Protein AF-A0A519ZBU4-F1 (afdb_monomer)

Sequence (94 aa):
MKVTKAFIDDLSAGDFKTLARALSLVENDSKGSEDLLFSINVRETPVVGITGPPGAGKSTLVNGLTSHLSKQGKKIAILAVDPTSPFNYGSLLG

Foldseek 3Di:
DDDDPVLQVCVVVVPPVSVVVLVVCCLVVHPCNVVVVVPHDDDDDDDDDDDDDPPPCRVVVVVVVCVVCVVVVDDDDDDDDDPPDPDDPDDPPD

pLDDT: mean 85.84, std 15.99, range [40.56, 97.88]

Structure (mmCIF, N/CA/C/O backbone):
data_AF-A0A519ZBU4-F1
#
_entry.id   AF-A0A519ZBU4-F1
#
loop_
_atom_site.group_PDB
_atom_site.id
_atom_site.type_symbol
_atom_site.label_atom_id
_atom_site.label_alt_id
_atom_site.label_comp_id
_atom_site.label_asym_id
_atom_site.label_entity_id
_atom_site.label_seq_id
_atom_site.pdbx_PDB_ins_code
_atom_site.Cartn_x
_atom_site.Cartn_y
_atom_site.Cartn_z
_atom_site.occupancy
_atom_site.B_iso_or_equiv
_atom_site.auth_seq_id
_atom_site.auth_comp_id
_atom_site.auth_asym_id
_atom_site.auth_atom_id
_atom_site.pdbx_PDB_model_num
ATOM 1 N N . MET A 1 1 ? 11.604 -9.868 -17.302 1.00 58.72 1 MET A N 1
ATOM 2 C CA . MET A 1 1 ? 10.633 -10.987 -17.390 1.00 58.72 1 MET A CA 1
ATOM 3 C C . MET A 1 1 ? 9.673 -10.654 -18.523 1.00 58.72 1 MET A C 1
ATOM 5 O O . MET A 1 1 ? 9.362 -9.482 -18.657 1.00 58.72 1 MET A O 1
ATOM 9 N N . LYS A 1 2 ? 9.248 -11.597 -19.375 1.00 63.41 2 LYS A N 1
ATOM 10 C CA . LYS A 1 2 ? 8.193 -11.279 -20.356 1.00 63.41 2 LYS A CA 1
ATOM 11 C C . LYS A 1 2 ? 6.846 -11.308 -19.637 1.00 63.41 2 LYS A C 1
ATOM 13 O O . LYS A 1 2 ? 6.541 -12.317 -19.006 1.00 63.41 2 LYS A O 1
ATOM 18 N N . VAL A 1 3 ? 6.079 -10.224 -19.721 1.00 76.69 3 VAL A N 1
ATOM 19 C CA . VAL A 1 3 ? 4.674 -10.204 -19.298 1.00 76.69 3 VAL A CA 1
ATOM 20 C C . VAL A 1 3 ? 3.931 -11.188 -20.197 1.00 76.69 3 VAL A C 1
ATOM 22 O O . VAL A 1 3 ? 3.929 -11.041 -21.419 1.00 76.69 3 VAL A O 1
ATOM 25 N N . THR A 1 4 ? 3.394 -12.257 -19.617 1.00 85.31 4 THR A N 1
ATOM 26 C CA . THR A 1 4 ? 2.642 -13.277 -20.355 1.00 85.31 4 THR A CA 1
ATOM 27 C C . THR A 1 4 ? 1.155 -13.106 -20.096 1.00 85.31 4 THR A C 1
ATOM 29 O O . THR A 1 4 ? 0.753 -12.577 -19.064 1.00 85.31 4 THR A O 1
ATOM 32 N N . LYS A 1 5 ? 0.321 -13.618 -21.006 1.00 85.62 5 LYS A N 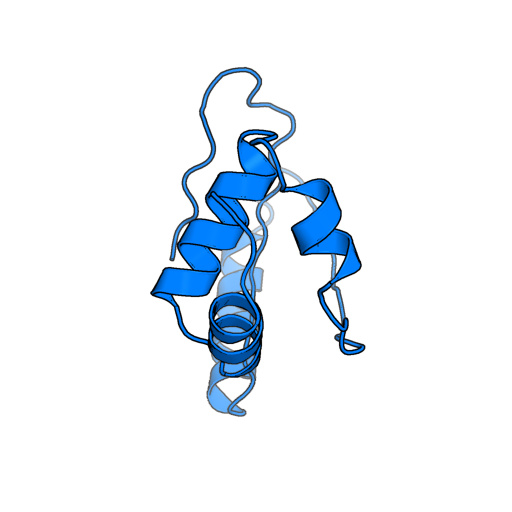1
ATOM 33 C CA . LYS A 1 5 ? -1.132 -13.657 -20.803 1.00 85.62 5 LYS A CA 1
ATOM 34 C C . LYS A 1 5 ? -1.509 -14.340 -19.479 1.00 85.62 5 LYS A C 1
ATOM 36 O O . LYS A 1 5 ? -2.303 -13.796 -18.728 1.00 85.62 5 LYS A O 1
ATOM 41 N N . ALA A 1 6 ? -0.852 -15.457 -19.156 1.00 89.19 6 ALA A N 1
ATOM 42 C CA . ALA A 1 6 ? -1.050 -16.166 -17.892 1.00 89.19 6 ALA A CA 1
ATOM 43 C C . ALA A 1 6 ? -0.773 -15.278 -16.664 1.00 89.19 6 ALA A C 1
ATOM 45 O O . ALA A 1 6 ? -1.542 -15.297 -15.715 1.00 89.19 6 ALA A O 1
ATOM 46 N N . PHE A 1 7 ? 0.270 -14.441 -16.709 1.00 91.44 7 PHE A N 1
ATOM 47 C CA . PHE A 1 7 ? 0.578 -13.506 -15.622 1.00 91.44 7 PHE A CA 1
ATOM 48 C C . PHE A 1 7 ? -0.544 -12.474 -15.405 1.00 91.44 7 PHE A C 1
ATOM 50 O O . PHE A 1 7 ? -0.868 -12.137 -14.269 1.00 91.44 7 PHE A O 1
ATOM 57 N N . ILE A 1 8 ? -1.154 -11.980 -16.486 1.00 90.94 8 ILE A N 1
ATOM 58 C CA . ILE A 1 8 ? -2.281 -11.035 -16.421 1.00 90.94 8 ILE A CA 1
ATOM 59 C C . ILE A 1 8 ? -3.560 -11.716 -15.932 1.00 90.94 8 ILE A C 1
ATOM 61 O O . ILE A 1 8 ? -4.312 -11.124 -15.152 1.00 90.94 8 ILE A O 1
ATOM 65 N N . ASP A 1 9 ? -3.793 -12.957 -16.355 1.00 91.94 9 ASP A N 1
ATOM 66 C CA . ASP A 1 9 ? -4.935 -13.757 -15.916 1.00 91.94 9 ASP A CA 1
ATOM 67 C C . ASP A 1 9 ? -4.844 -14.045 -14.404 1.00 91.94 9 ASP A C 1
ATOM 69 O O . ASP A 1 9 ? -5.810 -13.808 -13.675 1.00 91.94 9 ASP A O 1
ATOM 73 N N . ASP A 1 10 ? -3.665 -14.436 -13.908 1.00 93.44 10 ASP A N 1
ATOM 74 C CA . ASP A 1 10 ? -3.401 -14.668 -12.481 1.00 93.44 10 ASP A CA 1
ATOM 75 C C . ASP A 1 10 ? -3.569 -13.382 -11.650 1.00 93.44 10 ASP A C 1
ATOM 77 O O . ASP A 1 10 ? -4.194 -13.389 -10.583 1.00 93.44 10 ASP A O 1
ATOM 81 N N . LEU A 1 11 ? -3.078 -12.244 -12.157 1.00 91.62 11 LEU A N 1
ATOM 82 C CA . LEU A 1 11 ? -3.263 -10.940 -11.516 1.00 91.62 11 LEU A CA 1
ATOM 83 C C . LEU A 1 11 ? -4.750 -10.556 -11.442 1.00 91.62 11 LEU A C 1
ATOM 85 O O . LEU A 1 11 ? -5.230 -10.103 -10.402 1.00 91.62 11 LEU A O 1
ATOM 89 N N . SER A 1 12 ? -5.499 -10.794 -12.521 1.00 89.50 12 SER A N 1
ATOM 90 C CA . SER A 1 12 ? -6.941 -10.524 -12.605 1.00 89.50 12 SER A CA 1
ATOM 91 C C . SER A 1 12 ? -7.771 -11.448 -11.708 1.00 89.50 12 SER A C 1
ATOM 93 O O . SER A 1 12 ? -8.829 -11.046 -11.213 1.00 89.50 12 SER A O 1
ATOM 95 N N . ALA A 1 13 ? -7.289 -12.669 -11.466 1.00 91.88 13 ALA A N 1
ATOM 96 C CA . ALA A 1 13 ? -7.863 -13.612 -10.511 1.00 91.88 13 ALA A CA 1
ATOM 97 C C . ALA A 1 13 ? -7.572 -13.229 -9.045 1.00 91.88 13 ALA A C 1
ATOM 99 O O . ALA A 1 13 ? -8.228 -13.730 -8.129 1.00 91.88 13 ALA A O 1
ATOM 100 N N . GLY A 1 14 ? -6.641 -12.297 -8.814 1.00 89.88 14 GLY A N 1
ATOM 101 C CA . GLY A 1 14 ? -6.231 -11.860 -7.484 1.00 89.88 14 GLY A CA 1
ATOM 102 C C . GLY A 1 14 ? -5.213 -12.790 -6.827 1.00 89.88 14 GLY A C 1
ATOM 103 O O . GLY A 1 14 ? -5.209 -12.893 -5.599 1.00 89.88 14 GLY A O 1
ATOM 104 N N . ASP A 1 15 ? -4.368 -13.470 -7.611 1.00 94.50 15 ASP A N 1
ATOM 105 C CA . ASP A 1 15 ? -3.255 -14.245 -7.065 1.00 94.50 15 ASP A CA 1
ATOM 106 C C . ASP A 1 15 ? -2.258 -13.327 -6.340 1.00 94.50 15 ASP A C 1
ATOM 108 O O . ASP A 1 15 ? -1.629 -12.441 -6.926 1.00 94.50 15 ASP A O 1
ATOM 112 N N . PHE A 1 16 ? -2.096 -13.559 -5.038 1.00 92.31 16 PHE A N 1
ATOM 113 C CA . PHE A 1 16 ? -1.298 -12.697 -4.168 1.00 92.31 16 PHE A CA 1
ATOM 114 C C . PHE A 1 16 ? 0.190 -12.689 -4.546 1.00 92.31 16 PHE A C 1
ATOM 116 O O . PHE A 1 16 ? 0.845 -11.649 -4.492 1.00 92.31 16 PHE A O 1
ATOM 123 N N . LYS A 1 17 ? 0.740 -13.839 -4.961 1.00 93.69 17 LYS A N 1
ATOM 124 C CA . LYS A 1 17 ? 2.160 -13.947 -5.335 1.00 93.69 17 LYS A CA 1
ATOM 125 C C . LYS A 1 17 ? 2.451 -13.176 -6.619 1.00 93.69 17 LYS A C 1
ATOM 127 O O . LYS A 1 17 ? 3.485 -12.518 -6.724 1.00 93.69 17 LYS A O 1
ATOM 132 N N . THR A 1 18 ? 1.548 -13.262 -7.585 1.00 94.62 18 THR A N 1
ATOM 133 C CA . THR A 1 18 ? 1.620 -12.540 -8.855 1.00 94.62 18 THR A CA 1
ATOM 134 C C . THR A 1 18 ? 1.475 -11.042 -8.633 1.00 94.62 18 THR A C 1
ATOM 136 O O . THR A 1 18 ? 2.282 -10.285 -9.169 1.00 94.62 18 THR A O 1
ATOM 139 N N . LEU A 1 19 ? 0.550 -10.615 -7.764 1.00 93.44 19 LEU A N 1
ATOM 140 C CA . LEU A 1 19 ? 0.428 -9.216 -7.353 1.00 93.44 19 LEU A CA 1
ATOM 141 C C . LEU A 1 19 ? 1.720 -8.689 -6.714 1.00 93.44 19 LEU A C 1
ATOM 143 O O . LEU A 1 19 ? 2.224 -7.656 -7.143 1.00 93.44 19 LEU A O 1
ATOM 147 N N . ALA A 1 20 ? 2.297 -9.410 -5.748 1.00 93.31 20 ALA A N 1
ATOM 148 C CA . ALA A 1 20 ? 3.550 -9.004 -5.108 1.00 93.31 20 ALA A CA 1
ATOM 149 C C . ALA A 1 20 ? 4.695 -8.852 -6.126 1.00 93.31 20 ALA A C 1
ATOM 151 O O . ALA A 1 20 ? 5.428 -7.868 -6.099 1.00 93.31 20 ALA A O 1
ATOM 152 N N . ARG A 1 21 ? 4.809 -9.784 -7.083 1.00 92.31 21 ARG A N 1
ATOM 153 C CA . ARG A 1 21 ? 5.791 -9.694 -8.177 1.00 92.31 21 ARG A CA 1
ATOM 154 C C . ARG A 1 21 ? 5.532 -8.504 -9.097 1.00 92.31 21 ARG A C 1
ATOM 156 O O . ARG A 1 21 ? 6.487 -7.849 -9.497 1.00 92.31 21 ARG A O 1
ATOM 163 N N . ALA A 1 22 ? 4.274 -8.239 -9.445 1.00 93.31 22 ALA A N 1
ATOM 164 C CA . ALA A 1 22 ? 3.894 -7.096 -10.269 1.00 93.31 22 ALA A CA 1
ATOM 165 C C . ALA A 1 22 ? 4.281 -5.775 -9.587 1.00 93.31 22 ALA A C 1
ATOM 167 O O . ALA A 1 22 ? 4.921 -4.939 -10.218 1.00 93.31 22 ALA A O 1
ATOM 168 N N . LEU A 1 23 ? 3.981 -5.636 -8.290 1.00 93.00 23 LEU A N 1
ATOM 169 C CA . LEU A 1 23 ? 4.384 -4.480 -7.486 1.00 93.00 23 LEU A CA 1
ATOM 170 C C . LEU A 1 23 ? 5.905 -4.304 -7.482 1.00 93.00 23 LEU A C 1
ATOM 172 O O . LEU A 1 23 ? 6.382 -3.229 -7.828 1.00 93.00 23 LEU A O 1
ATOM 176 N N . SER A 1 24 ? 6.671 -5.367 -7.207 1.00 91.88 24 SER A N 1
ATOM 177 C CA . SER A 1 24 ? 8.137 -5.295 -7.231 1.00 91.88 24 SER A CA 1
ATOM 178 C C . SER A 1 24 ? 8.702 -4.919 -8.605 1.00 91.88 24 SER A C 1
ATOM 180 O O . SER A 1 24 ? 9.698 -4.207 -8.674 1.00 91.88 24 SER A O 1
ATOM 182 N N . LEU A 1 25 ? 8.106 -5.389 -9.706 1.00 92.25 25 LEU A N 1
ATOM 183 C CA . LEU A 1 25 ? 8.551 -5.018 -11.055 1.00 92.25 25 LEU A CA 1
ATOM 184 C C . LEU A 1 25 ? 8.335 -3.531 -11.338 1.00 92.25 25 LEU A C 1
ATOM 186 O O . LEU A 1 25 ? 9.205 -2.904 -11.939 1.00 92.25 25 LEU A O 1
ATOM 190 N N . VAL A 1 26 ? 7.191 -2.993 -10.912 1.00 92.88 26 VAL A N 1
ATOM 191 C CA . VAL A 1 26 ? 6.839 -1.581 -11.100 1.00 92.88 26 VAL A CA 1
ATOM 192 C C . VAL A 1 26 ? 7.682 -0.681 -10.193 1.00 92.88 26 VAL A C 1
ATOM 194 O O . VAL A 1 26 ? 8.241 0.292 -10.682 1.00 92.88 26 VAL A O 1
ATOM 197 N N . GLU A 1 27 ? 7.850 -1.022 -8.911 1.00 90.94 27 GLU A N 1
ATOM 198 C CA . GLU A 1 27 ? 8.672 -0.239 -7.968 1.00 90.94 27 GLU A CA 1
ATOM 199 C C . GLU A 1 27 ? 10.141 -0.132 -8.387 1.00 90.94 27 GLU A C 1
ATOM 201 O O . GLU A 1 27 ? 10.763 0.906 -8.183 1.00 90.94 27 GLU A O 1
ATOM 206 N N . AS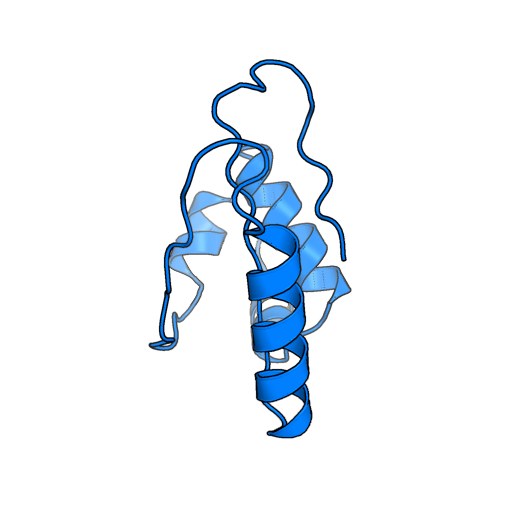N A 1 28 ? 10.706 -1.194 -8.969 1.00 91.31 28 ASN A N 1
ATOM 207 C CA . ASN A 1 28 ? 12.113 -1.228 -9.378 1.00 91.31 28 ASN A CA 1
ATOM 208 C C . ASN A 1 28 ? 12.346 -0.750 -10.819 1.00 91.31 28 ASN A C 1
ATOM 210 O O . ASN A 1 28 ? 13.426 -0.997 -11.354 1.00 91.31 28 ASN A O 1
ATOM 214 N N . ASP A 1 29 ? 11.332 -0.172 -11.471 1.00 90.81 29 ASP A N 1
ATOM 215 C CA . ASP A 1 29 ? 11.371 0.229 -12.884 1.00 90.81 29 ASP A CA 1
ATOM 216 C C . ASP A 1 29 ? 11.984 -0.855 -13.800 1.00 90.81 29 ASP A C 1
ATOM 218 O O . ASP A 1 29 ? 12.858 -0.641 -14.644 1.00 90.81 29 ASP A O 1
ATOM 222 N N . SER A 1 30 ? 11.594 -2.106 -13.549 1.00 90.94 30 SER A N 1
ATOM 223 C CA . SER A 1 30 ? 12.195 -3.256 -14.218 1.00 90.94 30 SER A CA 1
ATOM 224 C C . SER A 1 30 ? 11.748 -3.338 -15.672 1.00 90.94 30 SER A C 1
ATOM 226 O O . SER A 1 30 ? 10.588 -3.105 -15.991 1.00 90.94 30 SER A O 1
ATOM 228 N N . LYS A 1 31 ? 12.628 -3.808 -16.566 1.00 90.50 31 LYS A N 1
ATOM 229 C CA . LYS A 1 31 ? 12.293 -4.007 -17.987 1.00 90.50 31 LYS A CA 1
ATOM 230 C C . LYS A 1 31 ? 10.969 -4.772 -18.171 1.00 90.50 31 LYS A C 1
ATOM 232 O O . LYS A 1 31 ? 10.882 -5.952 -17.808 1.00 90.50 31 LYS A O 1
ATOM 237 N N . GLY A 1 32 ? 9.998 -4.114 -18.810 1.00 88.06 32 GLY A N 1
ATOM 238 C CA . GLY A 1 32 ? 8.640 -4.619 -19.052 1.00 88.06 32 GLY A CA 1
ATOM 239 C C . GLY A 1 32 ? 7.581 -4.138 -18.046 1.00 88.06 32 GLY A C 1
ATOM 240 O O . GLY A 1 32 ? 6.441 -4.584 -18.142 1.00 88.06 32 GLY A O 1
ATOM 241 N N . SER A 1 33 ? 7.934 -3.264 -17.094 1.00 91.44 33 SER A N 1
ATOM 242 C CA . SER A 1 33 ? 7.015 -2.612 -16.146 1.00 91.44 33 SER A CA 1
ATOM 243 C C . SER A 1 33 ? 5.956 -1.762 -16.856 1.00 91.44 33 SER A C 1
ATOM 245 O O . SER A 1 33 ? 4.774 -1.878 -16.547 1.00 91.44 33 SER A O 1
ATOM 247 N N . GLU A 1 34 ? 6.353 -0.962 -17.847 1.00 91.31 34 GLU A N 1
ATOM 248 C CA . GLU A 1 34 ? 5.432 -0.134 -18.635 1.00 91.31 34 GLU A CA 1
ATOM 249 C C . GLU A 1 34 ? 4.430 -0.989 -19.419 1.00 91.31 34 GLU A C 1
ATOM 251 O O . GLU A 1 34 ? 3.222 -0.795 -19.297 1.00 91.31 34 GLU A O 1
ATOM 256 N N . ASP A 1 35 ? 4.915 -1.996 -20.155 1.00 91.19 35 ASP A N 1
ATOM 257 C CA . ASP A 1 35 ? 4.064 -2.936 -20.897 1.00 91.19 35 ASP A CA 1
ATOM 258 C C . ASP A 1 35 ? 3.060 -3.639 -19.969 1.00 91.19 35 ASP A C 1
ATOM 260 O O . ASP A 1 35 ? 1.891 -3.816 -20.320 1.00 91.19 35 ASP A O 1
ATOM 264 N N . LEU A 1 36 ? 3.503 -4.019 -18.762 1.00 91.44 36 LEU A N 1
ATOM 265 C CA . LEU A 1 36 ? 2.635 -4.584 -17.731 1.00 91.44 36 LEU A CA 1
ATOM 266 C C . LEU A 1 36 ? 1.526 -3.596 -17.355 1.00 91.44 36 LEU A C 1
ATOM 268 O O . LEU A 1 36 ? 0.358 -3.975 -17.390 1.00 91.44 36 LEU A O 1
ATOM 272 N N . LEU A 1 37 ? 1.868 -2.344 -17.041 1.00 91.56 37 LEU A N 1
ATOM 273 C CA . LEU A 1 37 ? 0.895 -1.314 -16.664 1.00 91.56 37 LEU A CA 1
ATOM 274 C C . LEU A 1 37 ? -0.132 -1.053 -17.774 1.00 91.56 37 LEU A C 1
ATOM 276 O O . LEU A 1 37 ? -1.325 -0.998 -17.485 1.00 91.56 37 LEU A O 1
ATOM 280 N N . PHE A 1 38 ? 0.299 -0.974 -19.036 1.00 91.62 38 PHE A N 1
ATOM 281 C CA . PHE A 1 38 ? -0.608 -0.795 -20.177 1.00 91.62 38 PHE A CA 1
ATOM 282 C C . PHE A 1 38 ? -1.508 -2.008 -20.442 1.00 91.62 38 PHE A C 1
ATOM 284 O O . PHE A 1 38 ? -2.589 -1.862 -21.009 1.00 91.62 38 PHE A O 1
ATOM 291 N N . SER A 1 39 ? -1.081 -3.207 -20.041 1.00 90.38 39 SER A N 1
ATOM 292 C CA . SER A 1 39 ? -1.857 -4.437 -20.235 1.00 90.38 39 SER A CA 1
ATOM 293 C C . SER A 1 39 ? -2.944 -4.671 -19.177 1.00 90.38 39 SER A C 1
ATOM 295 O O . SER A 1 39 ? -3.809 -5.530 -19.367 1.00 90.38 39 SER A O 1
ATOM 297 N N . ILE A 1 40 ? -2.922 -3.929 -18.065 1.00 89.38 40 ILE A N 1
ATOM 298 C CA . ILE A 1 40 ? -3.872 -4.099 -16.962 1.00 89.38 40 ILE A CA 1
ATOM 299 C C . ILE A 1 40 ? -5.170 -3.350 -17.266 1.00 89.38 40 ILE A C 1
ATOM 301 O O . ILE A 1 40 ? -5.187 -2.139 -17.473 1.00 89.38 40 ILE A O 1
ATOM 305 N N . ASN A 1 41 ? -6.293 -4.067 -17.203 1.00 87.06 41 ASN A N 1
ATOM 306 C CA . ASN A 1 41 ? -7.609 -3.443 -17.244 1.00 87.06 41 ASN A CA 1
ATOM 307 C C . ASN A 1 41 ? -8.007 -2.942 -15.846 1.00 87.06 41 ASN A C 1
ATOM 309 O O . ASN A 1 41 ? -8.305 -3.738 -14.949 1.00 87.06 41 ASN A O 1
ATOM 313 N N . VAL A 1 42 ? -8.012 -1.623 -15.657 1.00 86.56 42 VAL A N 1
ATOM 314 C CA . VAL A 1 42 ? -8.330 -0.997 -14.370 1.00 86.56 42 VAL A CA 1
ATOM 315 C C . VAL A 1 42 ? -9.840 -1.002 -14.143 1.00 86.56 42 VAL A C 1
ATOM 317 O O . VAL A 1 42 ? -10.616 -0.517 -14.963 1.00 86.56 42 VAL A O 1
ATOM 320 N N . ARG A 1 43 ? -10.264 -1.530 -12.992 1.00 87.00 43 ARG A N 1
ATOM 321 C CA . ARG A 1 43 ? -11.651 -1.412 -12.531 1.00 87.00 43 ARG A CA 1
ATOM 322 C C . ARG A 1 43 ? -11.805 -0.148 -11.702 1.00 87.00 43 ARG A C 1
ATOM 324 O O . ARG A 1 43 ? -10.988 0.113 -10.819 1.00 87.00 43 ARG A O 1
ATOM 331 N N . GLU A 1 44 ? -12.882 0.589 -11.939 1.00 90.38 44 GLU A N 1
ATOM 332 C CA . GLU A 1 44 ? -13.214 1.756 -11.130 1.00 90.38 44 GLU A CA 1
ATOM 333 C C . GLU A 1 44 ? -13.410 1.334 -9.666 1.00 90.38 44 GLU A C 1
ATOM 335 O O . GLU A 1 44 ? -14.236 0.478 -9.345 1.00 90.38 44 GLU A O 1
ATOM 340 N N . THR A 1 45 ? -12.579 1.888 -8.785 1.00 91.62 45 THR A N 1
ATOM 341 C CA . THR A 1 45 ? -12.549 1.566 -7.356 1.00 91.62 45 THR A CA 1
ATOM 342 C C . THR A 1 45 ? -12.426 2.872 -6.574 1.00 91.62 45 THR A C 1
ATOM 344 O O . THR A 1 45 ? -11.588 3.698 -6.939 1.00 91.62 45 THR A O 1
ATOM 347 N N . PRO A 1 46 ? -13.216 3.092 -5.507 1.00 94.06 46 PRO A N 1
ATOM 348 C CA . PRO A 1 46 ? -13.087 4.293 -4.688 1.00 94.06 46 PRO A CA 1
ATOM 349 C C . PRO A 1 46 ? -11.688 4.414 -4.069 1.00 94.06 46 PRO A C 1
ATOM 351 O O . PRO A 1 46 ? -11.220 3.486 -3.410 1.00 94.06 46 PRO A O 1
ATOM 354 N N . VAL A 1 47 ? -11.050 5.574 -4.240 1.00 95.19 47 VAL A N 1
ATOM 355 C CA . VAL A 1 47 ? -9.749 5.905 -3.639 1.00 95.19 47 VAL A CA 1
ATOM 356 C C . VAL A 1 47 ? -9.943 7.038 -2.639 1.00 95.19 47 VAL A C 1
ATOM 358 O O . VAL A 1 47 ? -10.465 8.096 -2.986 1.00 95.19 47 VAL A O 1
ATOM 361 N N . VAL A 1 48 ? -9.529 6.819 -1.389 1.00 95.25 48 VAL A N 1
ATOM 362 C CA . VAL A 1 48 ? -9.678 7.789 -0.295 1.00 95.25 48 VAL A CA 1
ATOM 363 C C . VAL A 1 48 ? -8.305 8.122 0.280 1.00 95.25 48 VAL A C 1
ATOM 365 O O . VAL A 1 48 ? -7.604 7.241 0.772 1.00 95.25 48 VAL A O 1
ATOM 368 N N . GLY A 1 49 ? -7.931 9.402 0.239 1.00 95.44 49 GLY A N 1
ATOM 369 C CA . GLY A 1 49 ? -6.714 9.904 0.874 1.00 95.44 49 GLY A CA 1
ATOM 370 C C . GLY A 1 49 ? -6.938 10.219 2.353 1.00 95.44 49 GLY A C 1
ATOM 371 O O . GLY A 1 49 ? -7.876 10.933 2.700 1.00 95.44 49 GLY A O 1
ATOM 372 N N . ILE A 1 50 ? -6.060 9.718 3.225 1.00 94.06 50 ILE A N 1
ATOM 373 C CA . ILE A 1 50 ? -6.068 10.014 4.665 1.00 94.06 50 ILE A CA 1
ATOM 374 C C . ILE A 1 50 ? -4.758 10.716 5.020 1.00 94.06 50 ILE A C 1
ATOM 376 O O . ILE A 1 50 ? -3.676 10.176 4.808 1.00 94.06 50 ILE A O 1
ATOM 380 N N . THR A 1 51 ? -4.856 11.918 5.584 1.00 93.06 51 THR A N 1
ATOM 381 C CA . THR A 1 51 ? -3.706 12.750 5.967 1.00 93.06 51 THR A CA 1
ATOM 382 C C . THR A 1 51 ? -3.925 13.394 7.338 1.00 93.06 51 THR A C 1
ATOM 384 O O . THR A 1 51 ? -5.004 13.298 7.918 1.00 93.06 51 THR A O 1
ATOM 387 N N . GLY 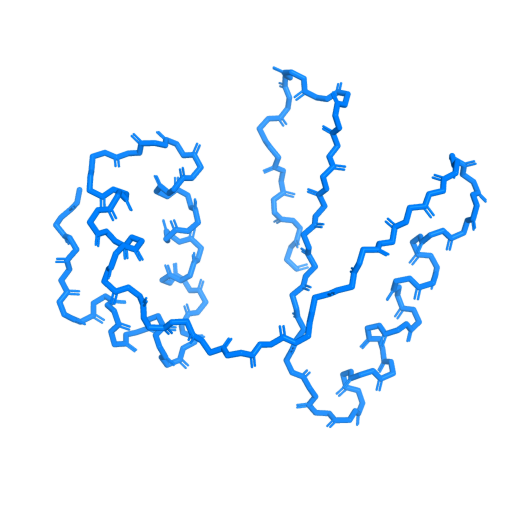A 1 52 ? -2.883 14.006 7.896 1.00 91.12 52 GLY A N 1
ATOM 388 C CA . GLY A 1 52 ? -2.904 14.664 9.203 1.00 91.12 52 GLY A CA 1
ATOM 389 C C . GLY A 1 52 ? -1.552 14.593 9.922 1.00 91.12 52 GLY A C 1
ATOM 390 O O . GLY A 1 52 ? -0.711 13.756 9.571 1.00 91.12 52 GLY A O 1
ATOM 391 N N . PRO A 1 53 ? -1.326 15.424 10.954 1.00 91.56 53 PRO A N 1
ATOM 392 C CA . PRO A 1 53 ? -0.049 15.480 11.665 1.00 91.56 53 PRO A CA 1
ATOM 393 C C . PRO A 1 53 ? 0.282 14.164 12.403 1.00 91.56 53 PRO A C 1
ATOM 395 O O . PRO A 1 53 ? -0.596 13.305 12.595 1.00 91.56 53 PRO A O 1
ATOM 398 N N . PRO A 1 54 ? 1.548 13.948 12.811 1.00 87.44 54 PRO A N 1
ATOM 399 C CA . PRO A 1 54 ? 1.912 12.865 13.726 1.00 87.44 54 PRO A CA 1
ATOM 400 C C . PRO A 1 54 ? 1.035 12.894 14.986 1.00 87.44 54 PRO A C 1
ATOM 402 O O . PRO A 1 54 ? 0.717 13.961 15.500 1.00 87.44 54 PRO A O 1
ATOM 405 N N . GLY A 1 55 ? 0.585 11.728 15.457 1.00 90.81 55 GLY A N 1
ATOM 406 C CA . GLY A 1 55 ? -0.294 11.633 16.632 1.00 90.81 55 GLY A CA 1
ATOM 407 C C . GLY A 1 55 ? -1.786 11.918 16.392 1.00 90.81 55 GLY A C 1
ATOM 408 O O . GLY A 1 55 ? -2.583 11.651 17.281 1.00 90.81 55 GLY A O 1
ATOM 409 N N . ALA A 1 56 ? -2.213 12.340 15.193 1.00 93.94 56 ALA A N 1
ATOM 410 C CA . ALA A 1 56 ? -3.629 12.625 14.884 1.00 93.94 56 ALA A CA 1
ATOM 411 C C . ALA A 1 56 ? -4.574 11.398 14.873 1.00 93.94 56 ALA A C 1
ATOM 413 O O . ALA A 1 56 ? -5.727 11.508 14.470 1.00 93.94 56 ALA A O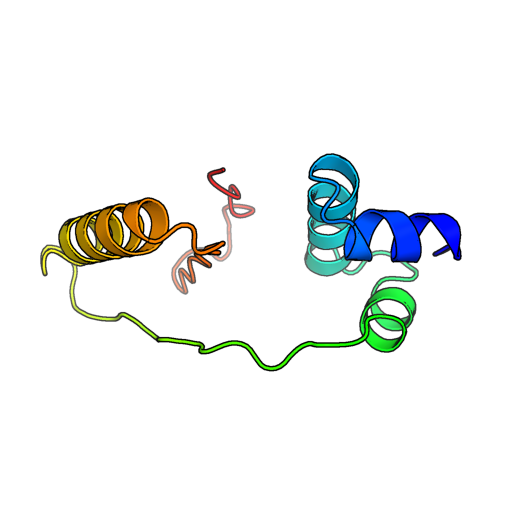 1
ATOM 414 N N . GLY A 1 57 ? -4.092 10.205 15.239 1.00 95.00 57 GLY A N 1
ATOM 415 C CA . GLY A 1 57 ? -4.908 8.985 15.254 1.00 95.00 57 GLY A CA 1
ATOM 416 C C . GLY A 1 57 ? -5.181 8.361 13.879 1.00 95.00 57 GLY A C 1
ATOM 417 O O . GLY A 1 57 ? -6.045 7.495 13.775 1.00 95.00 57 GLY A O 1
ATOM 418 N N . LYS A 1 58 ? -4.440 8.746 12.827 1.00 95.31 58 LYS A N 1
ATOM 419 C CA . LYS A 1 58 ? -4.611 8.220 11.455 1.00 95.31 58 LYS A CA 1
ATOM 420 C C . LYS A 1 58 ? -4.622 6.690 11.397 1.00 95.31 58 LYS A C 1
ATOM 422 O O . LYS A 1 58 ? -5.533 6.117 10.816 1.00 95.31 58 LYS A O 1
ATOM 427 N N . SER A 1 59 ? -3.655 6.028 12.034 1.00 92.75 59 SER A N 1
ATOM 428 C CA . SER A 1 59 ? -3.569 4.561 12.041 1.00 92.75 59 SER A CA 1
ATOM 429 C C . SER A 1 59 ? -4.765 3.917 12.745 1.00 92.75 59 SER A C 1
ATOM 431 O O . SER A 1 59 ? -5.281 2.906 12.281 1.00 92.75 59 SER A O 1
ATOM 433 N N . THR A 1 60 ? -5.264 4.531 13.821 1.00 96.81 60 THR A N 1
ATOM 434 C CA . THR A 1 60 ? -6.483 4.082 14.508 1.00 96.81 60 THR A CA 1
ATOM 435 C C . THR A 1 60 ? -7.705 4.203 13.598 1.00 96.81 60 THR A C 1
ATOM 437 O O . THR A 1 60 ? -8.500 3.267 13.514 1.00 96.81 60 THR A O 1
ATOM 440 N N . LEU A 1 61 ? -7.831 5.320 12.874 1.00 96.62 61 LEU A N 1
ATOM 441 C CA . LEU A 1 61 ? -8.906 5.534 11.905 1.00 96.62 61 LEU A CA 1
ATOM 442 C C . LEU A 1 61 ? -8.843 4.516 10.757 1.00 96.62 61 LEU A C 1
ATOM 444 O O . LEU A 1 61 ? -9.849 3.874 10.463 1.00 96.62 61 LEU A O 1
ATOM 448 N N . VAL A 1 62 ? -7.667 4.334 10.149 1.00 96.12 62 VAL A N 1
ATOM 449 C CA . VAL A 1 62 ? -7.439 3.356 9.073 1.00 96.12 62 VAL A CA 1
ATOM 450 C C . VAL A 1 62 ? -7.799 1.947 9.545 1.00 96.12 62 VAL A C 1
ATOM 452 O O . VAL A 1 62 ? -8.562 1.262 8.871 1.00 96.12 62 VAL A O 1
ATOM 455 N N . ASN A 1 63 ? -7.351 1.532 10.733 1.00 96.19 63 ASN A N 1
ATOM 456 C CA . ASN A 1 63 ? -7.684 0.217 11.289 1.00 96.19 63 ASN A CA 1
ATOM 457 C C . ASN A 1 63 ? -9.194 0.032 11.499 1.00 96.19 63 ASN A C 1
ATOM 459 O O . ASN A 1 63 ? -9.743 -1.021 11.164 1.00 96.19 63 ASN A O 1
ATOM 463 N N . GLY A 1 64 ? -9.877 1.051 12.028 1.00 97.62 64 GLY A N 1
ATOM 464 C CA . GLY A 1 64 ? -11.328 1.029 12.214 1.00 97.62 64 GLY A CA 1
ATOM 465 C C . GLY A 1 64 ? -12.088 0.902 10.891 1.00 97.62 64 GLY A C 1
ATOM 466 O O . GLY A 1 64 ? -12.968 0.046 10.766 1.00 97.62 64 GLY A O 1
ATOM 467 N N . LEU A 1 65 ? -11.708 1.698 9.887 1.00 96.44 65 LEU A N 1
ATOM 468 C CA . LEU A 1 65 ? -12.289 1.653 8.542 1.00 96.44 65 LEU A CA 1
ATOM 469 C C . LEU A 1 65 ? -12.068 0.291 7.881 1.00 96.44 65 LEU A C 1
ATOM 471 O O . LEU A 1 65 ? -13.021 -0.314 7.391 1.00 96.44 65 LEU A O 1
ATOM 475 N N . THR A 1 66 ? -10.842 -0.228 7.926 1.00 96.38 66 THR A N 1
ATOM 476 C CA . THR A 1 66 ? -10.503 -1.530 7.343 1.00 96.38 66 THR A CA 1
ATOM 477 C C . THR A 1 66 ? -11.281 -2.659 8.013 1.00 96.38 66 THR A C 1
ATOM 479 O O . THR A 1 66 ? -11.843 -3.507 7.323 1.00 96.38 66 THR A O 1
ATOM 482 N N . SER A 1 67 ? -11.400 -2.649 9.346 1.00 97.00 67 SER A N 1
ATOM 483 C CA . SER A 1 67 ? -12.210 -3.635 10.074 1.00 97.00 67 SER A CA 1
ATOM 484 C C . SER A 1 67 ? -13.686 -3.568 9.674 1.00 97.00 67 SER A C 1
ATOM 486 O O . SER A 1 67 ? -14.315 -4.601 9.439 1.00 97.00 67 SER A O 1
ATOM 488 N N . HIS A 1 68 ? -14.241 -2.359 9.560 1.00 97.69 68 HIS A N 1
ATOM 489 C CA . HIS A 1 68 ? -15.631 -2.158 9.167 1.00 97.69 68 HIS A CA 1
ATOM 490 C C . HIS A 1 68 ? -15.909 -2.647 7.738 1.00 97.69 68 HIS A C 1
ATOM 492 O O . HIS A 1 68 ? -16.857 -3.398 7.520 1.00 97.69 68 HIS A O 1
ATOM 498 N N . LEU A 1 69 ? -15.065 -2.273 6.774 1.00 96.56 69 LEU A N 1
ATOM 499 C CA . LEU A 1 69 ? -15.209 -2.662 5.369 1.00 96.56 69 LEU A CA 1
ATOM 500 C C . LEU A 1 69 ? -14.957 -4.162 5.153 1.00 96.56 69 LEU A C 1
ATOM 502 O O . LEU A 1 69 ? -15.663 -4.801 4.372 1.00 96.56 69 LEU A O 1
ATOM 506 N N . SER A 1 70 ? -14.006 -4.747 5.885 1.00 96.25 70 SER A N 1
ATOM 507 C CA . SER A 1 70 ? -13.722 -6.185 5.832 1.00 96.25 70 SER A CA 1
ATOM 508 C C . SER A 1 70 ? -14.915 -7.007 6.330 1.00 96.25 70 SER A C 1
ATOM 510 O O . SER A 1 70 ? -15.318 -7.970 5.680 1.00 96.25 70 SER A O 1
ATOM 512 N N . LYS A 1 71 ? -15.587 -6.561 7.404 1.00 97.88 71 LYS A N 1
ATOM 513 C CA . LYS A 1 71 ? -16.846 -7.168 7.886 1.00 97.88 71 LYS A CA 1
ATOM 514 C C . LYS A 1 71 ? -17.984 -7.120 6.860 1.00 97.88 71 LYS A C 1
ATOM 516 O O . LYS A 1 71 ? -18.897 -7.933 6.941 1.00 97.88 71 LYS A O 1
ATOM 521 N N . GLN A 1 72 ? -17.931 -6.205 5.891 1.00 97.69 72 GLN A N 1
ATOM 522 C CA . GLN A 1 72 ? -18.869 -6.145 4.763 1.00 97.69 72 GLN A CA 1
ATOM 523 C C . GLN A 1 72 ? -18.427 -6.997 3.557 1.00 97.69 72 GLN A C 1
ATOM 525 O O . GLN A 1 72 ? -19.033 -6.912 2.489 1.00 97.69 72 GLN A O 1
ATOM 530 N N . GLY A 1 73 ? -17.349 -7.777 3.681 1.00 96.88 73 GLY A N 1
ATOM 531 C CA . GLY A 1 73 ? -16.806 -8.603 2.601 1.00 96.88 73 GLY A CA 1
ATOM 532 C C . GLY A 1 73 ? -16.102 -7.810 1.495 1.00 96.88 73 GLY A C 1
ATOM 533 O O . GLY A 1 73 ? -15.939 -8.319 0.386 1.00 96.88 73 GLY A O 1
ATOM 534 N N . LYS A 1 74 ? -15.703 -6.555 1.749 1.00 95.38 74 LYS A N 1
ATOM 535 C CA . LYS A 1 74 ? -14.970 -5.742 0.766 1.00 95.38 74 LYS A CA 1
ATOM 536 C C . LYS A 1 74 ? -13.495 -6.152 0.713 1.00 95.38 74 LYS A C 1
ATOM 538 O O . LYS A 1 74 ? -12.884 -6.423 1.743 1.00 95.38 74 LYS A O 1
ATOM 543 N N . LYS A 1 75 ? -12.909 -6.130 -0.490 1.00 91.88 75 LYS A N 1
ATOM 544 C CA . LYS A 1 75 ? -11.451 -6.199 -0.686 1.00 91.88 75 LYS A CA 1
ATOM 545 C C . LYS A 1 75 ? -10.871 -4.793 -0.549 1.00 91.88 75 LYS A C 1
ATOM 547 O O . LYS A 1 75 ? -11.387 -3.866 -1.166 1.00 91.88 75 LYS A O 1
ATOM 552 N N . ILE A 1 76 ? -9.839 -4.643 0.273 1.00 94.62 76 ILE A N 1
ATOM 553 C CA . ILE A 1 76 ? -9.273 -3.347 0.665 1.00 94.62 76 ILE A CA 1
ATOM 554 C C . ILE A 1 76 ? -7.776 -3.385 0.376 1.00 94.62 76 ILE A C 1
ATOM 556 O O . ILE A 1 76 ? -7.119 -4.370 0.701 1.00 94.62 76 ILE A O 1
ATOM 560 N N . ALA A 1 77 ? -7.253 -2.315 -0.215 1.00 93.50 77 ALA A N 1
ATOM 561 C CA . ALA A 1 77 ? -5.824 -2.076 -0.358 1.00 93.50 77 ALA A CA 1
ATOM 562 C C . ALA A 1 77 ? -5.464 -0.796 0.403 1.00 93.50 77 ALA A C 1
ATOM 564 O O . ALA A 1 77 ? -6.208 0.184 0.354 1.00 93.50 77 ALA A O 1
ATOM 565 N N . ILE A 1 7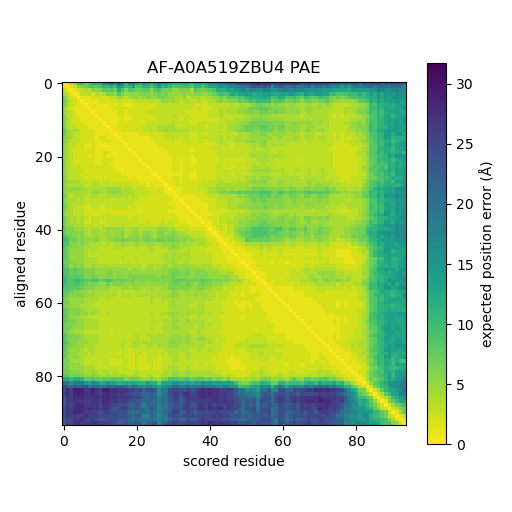8 ? -4.335 -0.812 1.111 1.00 94.81 78 ILE A N 1
ATOM 566 C CA . ILE A 1 78 ? -3.800 0.348 1.826 1.00 94.81 78 ILE A CA 1
ATOM 567 C C . ILE A 1 78 ? -2.438 0.657 1.213 1.00 94.81 78 ILE A C 1
ATOM 569 O O . ILE A 1 78 ? -1.543 -0.181 1.251 1.00 94.81 78 ILE A O 1
ATOM 573 N N . LEU A 1 79 ? -2.288 1.858 0.655 1.00 92.31 79 LEU A N 1
ATOM 574 C CA . LEU A 1 79 ? -1.013 2.355 0.146 1.00 92.31 79 LEU A CA 1
ATOM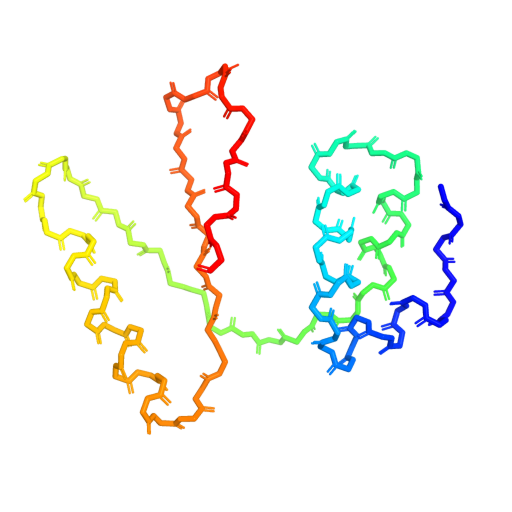 575 C C . LEU A 1 79 ? -0.501 3.447 1.084 1.00 92.31 79 LEU A C 1
ATOM 577 O O . LEU A 1 79 ? -1.127 4.499 1.223 1.00 92.31 79 LEU A O 1
ATOM 581 N N . ALA A 1 80 ? 0.627 3.187 1.740 1.00 90.19 80 ALA A N 1
ATOM 582 C CA . ALA A 1 80 ? 1.309 4.181 2.553 1.00 90.19 80 AL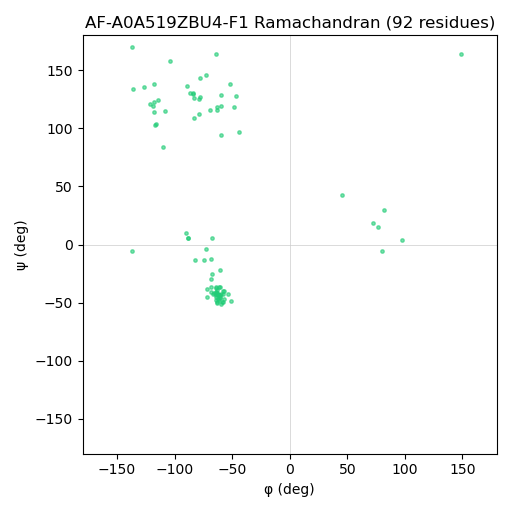A A CA 1
ATOM 583 C C . ALA A 1 80 ? 2.255 5.010 1.673 1.00 90.19 80 ALA A C 1
ATOM 585 O O . ALA A 1 80 ? 3.057 4.452 0.931 1.00 90.19 80 ALA A O 1
ATOM 586 N N . VAL A 1 81 ? 2.171 6.338 1.778 1.00 86.50 81 VAL 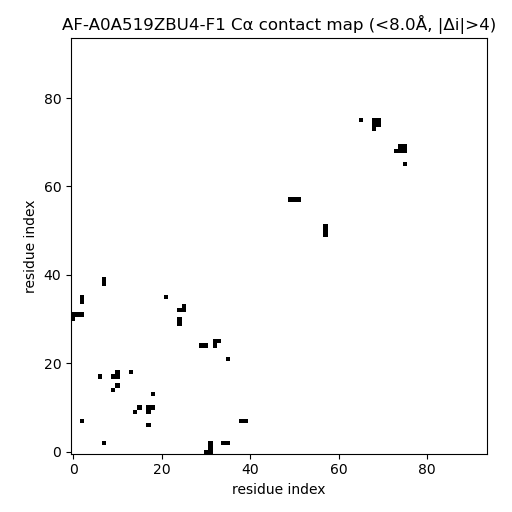A N 1
ATOM 587 C CA . VAL A 1 81 ? 3.083 7.275 1.108 1.00 86.50 81 VAL A CA 1
ATOM 588 C C . VAL A 1 81 ? 3.814 8.063 2.186 1.00 86.50 81 VAL A C 1
ATOM 590 O O . VAL A 1 81 ? 3.189 8.828 2.920 1.00 86.50 81 VAL A O 1
ATOM 593 N N . ASP A 1 82 ? 5.127 7.864 2.289 1.00 80.50 82 ASP A N 1
ATOM 594 C CA . ASP A 1 82 ? 5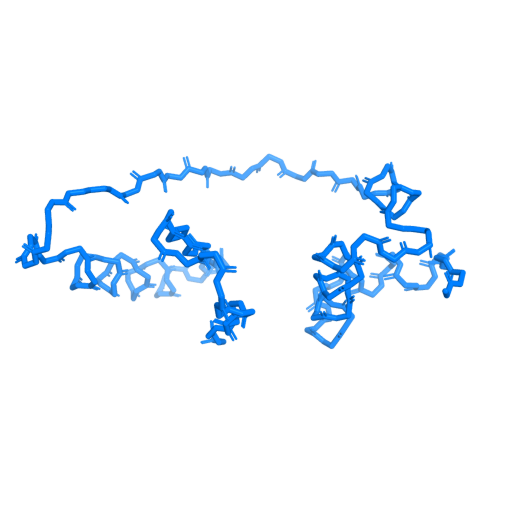.990 8.586 3.223 1.00 80.50 82 ASP A CA 1
ATOM 595 C C . ASP A 1 82 ? 7.009 9.442 2.450 1.00 80.50 82 ASP A C 1
ATOM 597 O O . ASP A 1 82 ? 7.991 8.907 1.928 1.00 80.50 82 ASP A O 1
ATOM 601 N N . PRO A 1 83 ? 6.811 10.773 2.366 1.00 64.25 83 PRO A N 1
ATOM 602 C CA . PRO A 1 83 ? 7.732 11.659 1.660 1.00 64.25 83 PRO A CA 1
ATOM 603 C C . PRO A 1 83 ? 9.097 11.796 2.358 1.00 64.25 83 PRO A C 1
ATOM 605 O O . PRO A 1 83 ? 10.025 12.330 1.756 1.00 64.25 83 PRO A O 1
ATOM 608 N N . THR A 1 84 ? 9.243 11.335 3.610 1.00 58.16 84 THR A N 1
ATOM 609 C CA . THR A 1 84 ? 10.491 11.448 4.389 1.00 58.16 84 THR A CA 1
ATOM 610 C C . THR A 1 84 ? 11.474 10.290 4.205 1.00 58.16 84 THR A C 1
ATOM 612 O O . THR A 1 84 ? 12.534 10.290 4.830 1.00 58.16 84 THR A O 1
ATOM 615 N N . SER A 1 85 ? 11.201 9.349 3.296 1.00 45.84 85 SER A N 1
ATOM 616 C CA . SER A 1 85 ? 12.093 8.223 3.000 1.00 45.84 85 SER A CA 1
ATOM 617 C C . SER A 1 85 ? 12.748 8.338 1.614 1.00 45.84 85 SER A C 1
ATOM 619 O O . SER A 1 85 ? 12.299 7.696 0.668 1.00 45.84 85 SER A O 1
ATOM 621 N N . PRO A 1 86 ? 13.860 9.081 1.454 1.00 47.69 86 PRO A N 1
ATOM 622 C CA . PRO A 1 86 ? 14.753 8.859 0.322 1.00 47.69 86 PRO A CA 1
ATOM 623 C C . PRO A 1 86 ? 15.572 7.557 0.460 1.00 47.69 86 PRO A C 1
ATOM 625 O O . PRO A 1 86 ? 16.341 7.250 -0.443 1.00 47.69 86 PRO A O 1
ATOM 628 N N . PHE A 1 87 ? 15.467 6.807 1.575 1.00 46.31 87 PHE A N 1
ATOM 629 C CA . PHE A 1 87 ? 16.452 5.765 1.922 1.00 46.31 87 PHE A CA 1
ATOM 630 C C . PHE A 1 87 ? 15.934 4.420 2.446 1.00 46.31 87 PHE A C 1
ATOM 632 O O . PHE A 1 87 ? 16.740 3.505 2.586 1.00 46.31 87 PHE A O 1
ATOM 639 N N . ASN A 1 88 ? 14.637 4.232 2.688 1.00 43.84 88 ASN A N 1
ATOM 640 C CA . ASN A 1 88 ? 14.112 2.918 3.062 1.00 43.84 88 ASN A CA 1
ATOM 641 C C . ASN A 1 88 ? 13.135 2.439 1.990 1.00 43.84 88 ASN A C 1
ATOM 643 O O . ASN A 1 88 ? 12.003 2.915 1.929 1.00 43.84 88 ASN A O 1
ATOM 647 N N . TYR A 1 89 ? 13.620 1.518 1.150 1.00 47.66 89 TYR A N 1
ATOM 648 C CA . TYR A 1 89 ? 12.869 0.687 0.206 1.00 47.66 89 TYR A CA 1
ATOM 649 C C . TYR A 1 89 ? 11.609 0.148 0.890 1.00 47.66 89 TYR A C 1
ATOM 651 O O . TYR A 1 89 ? 11.691 -0.797 1.676 1.00 47.66 89 TYR A O 1
ATOM 659 N N . GLY A 1 90 ? 10.482 0.829 0.674 1.00 42.50 90 GLY A N 1
ATOM 660 C CA . GLY A 1 90 ? 9.257 0.678 1.452 1.00 42.50 90 GLY A CA 1
ATOM 661 C C . GLY A 1 90 ? 8.881 -0.785 1.666 1.00 42.50 90 GLY A C 1
ATOM 662 O O . GLY A 1 90 ? 8.801 -1.568 0.725 1.00 42.50 90 GLY A O 1
ATOM 663 N N . SER A 1 91 ? 8.646 -1.173 2.921 1.00 46.62 91 SER A N 1
ATOM 664 C CA . SER A 1 91 ? 8.078 -2.487 3.199 1.00 46.62 91 SER A CA 1
ATOM 665 C C . SER A 1 91 ? 6.579 -2.406 2.928 1.00 46.62 91 SER A C 1
ATOM 667 O O . SER A 1 91 ? 5.854 -1.732 3.666 1.00 46.62 91 SER A O 1
ATOM 669 N N . LEU A 1 92 ? 6.117 -3.102 1.892 1.00 43.16 92 LEU A N 1
ATOM 670 C CA . LEU A 1 92 ? 4.713 -3.466 1.733 1.00 43.16 92 LEU A CA 1
ATOM 671 C C . LEU A 1 92 ? 4.317 -4.312 2.951 1.00 43.16 92 LEU A C 1
ATOM 673 O O . LEU A 1 92 ? 4.577 -5.514 3.003 1.00 43.16 92 LEU A O 1
ATOM 677 N N . LEU A 1 93 ? 3.762 -3.662 3.974 1.00 40.56 93 LEU A N 1
ATOM 678 C CA . LEU A 1 93 ? 3.133 -4.354 5.091 1.00 40.56 93 LEU A CA 1
ATOM 679 C C . LEU A 1 93 ? 1.859 -5.005 4.544 1.00 40.56 93 LEU A C 1
ATOM 681 O O . LEU A 1 93 ? 0.981 -4.309 4.032 1.00 40.56 93 LEU A O 1
ATOM 685 N N . GLY A 1 94 ? 1.851 -6.340 4.571 1.00 40.59 94 GLY A N 1
ATOM 686 C CA . GLY A 1 94 ? 0.752 -7.192 4.113 1.00 40.59 94 GLY A CA 1
ATOM 687 C C . GLY A 1 94 ? -0.520 -7.077 4.937 1.00 40.59 94 GLY A C 1
ATOM 688 O O . GLY A 1 94 ? -0.466 -6.562 6.077 1.00 40.59 94 GLY A O 1
#

Mean predicted aligned error: 6.76 Å

Solvent-accessible surface area (backbone atoms only — not comparable to full-atom values): 6330 Å² total; per-residue (Å²): 107,82,85,44,71,67,57,52,50,40,40,76,72,62,38,63,69,51,44,54,51,51,51,53,32,51,77,64,70,33,75,53,31,66,62,47,60,72,68,56,84,83,74,95,66,97,82,82,90,86,86,76,64,90,88,69,49,60,68,60,51,52,52,53,51,50,53,55,42,46,74,70,72,50,89,83,84,86,85,88,83,67,92,88,52,96,81,61,86,76,78,82,78,127

Secondary structure (DSSP, 8-state):
----HHHHHHHHHT-HHHHHHHHHHHHTT-TTHHHHHHH--PPP---------TTSSHHHHHHHHHHHHHHTT---------TT-SSS------

Radius of gyration: 15.8 Å; Cα contacts (8 Å, |Δi|>4): 31; chains: 1; bounding box: 35×32×38 Å